Protein AF-A0A0B6ZRU9-F1 (afdb_monomer_lite)

Sequence (129 aa):
EALLDLLDFEDPDAIEHSQRFLFAAAYSSHPSESFIADLLSILKKPIPNDRLRESLLLSLGAIVHTFCQTKTQCSWPIVSDFKTVITSGLSNCKDEPCTLMYLRALGNAGLANTVGIILAFAESSVSAM

Organism: NCBI:txid1028688

Foldseek 3Di:
DVLVVVDDQQDQVRLPSLLVVLVVLLPDQADDLVNLVSLLVSLPDDRPHVVSNLSSLLSSLSNLLSQVVPPPRCPDVSVVSNVVVLVVQCVPDDDDVSNVSSLNSPVNNVDPVCVVVNVVVVVVVVVVD

pLDDT: mean 92.18, std 10.76, range [37.0, 98.62]

Secondary structure (DSSP, 8-state):
-TTGGG--SS-SS-HHHHHHHHHHHHT-SS--HHHHHHHHHHHTS----HHHHHHHHHHHHHHHHHHHTSTTTTTSHHHHHHHHHHHHHHHT--SHHHHHHHHHHHHHHT-GGGHHHHHHHHHHTGGG-

Radius of gyration: 14.84 Å; chains: 1; bounding box: 34×37×33 Å

Structure (mmCIF, N/CA/C/O backbone):
data_AF-A0A0B6ZRU9-F1
#
_entry.id   AF-A0A0B6ZRU9-F1
#
loop_
_atom_site.group_PDB
_atom_site.id
_atom_site.type_symbol
_atom_site.label_atom_id
_atom_site.label_alt_id
_atom_site.label_comp_id
_atom_site.label_asym_id
_atom_site.label_entity_id
_atom_site.label_seq_id
_atom_site.pdbx_PDB_ins_code
_atom_site.Cartn_x
_atom_site.Cartn_y
_atom_site.Cartn_z
_atom_site.occupancy
_atom_site.B_iso_or_equiv
_atom_site.auth_seq_id
_atom_site.auth_comp_id
_atom_site.auth_asym_id
_atom_site.auth_atom_id
_atom_site.pdbx_PDB_model_num
ATOM 1 N N . GLU A 1 1 ? -6.314 14.956 -7.842 1.00 59.72 1 GLU A N 1
ATOM 2 C CA . GLU A 1 1 ? -6.866 14.113 -8.921 1.00 59.72 1 GLU A CA 1
ATOM 3 C C . GLU A 1 1 ? -6.235 14.466 -10.269 1.00 59.72 1 GLU A C 1
ATOM 5 O O . GLU A 1 1 ? -5.458 13.651 -10.726 1.00 59.72 1 GLU A O 1
ATOM 10 N N . ALA A 1 2 ? -6.340 15.695 -10.799 1.00 77.00 2 ALA A N 1
ATOM 11 C CA . ALA A 1 2 ? -5.723 16.088 -12.090 1.00 77.00 2 ALA A CA 1
ATOM 12 C C . ALA A 1 2 ? -4.203 15.822 -12.275 1.00 77.00 2 ALA A C 1
ATOM 14 O O . ALA A 1 2 ? -3.722 15.765 -13.400 1.00 77.00 2 ALA A O 1
ATOM 15 N N . LEU A 1 3 ? -3.427 15.685 -11.191 1.00 83.69 3 LEU A N 1
ATOM 16 C CA . LEU A 1 3 ? -2.011 15.301 -11.277 1.00 83.69 3 LEU A CA 1
ATOM 17 C C . LEU A 1 3 ? -1.816 13.821 -11.628 1.00 83.69 3 LEU A C 1
ATOM 19 O O . LEU A 1 3 ? -0.833 13.507 -12.282 1.00 83.69 3 LEU A O 1
ATOM 23 N N . LEU A 1 4 ? -2.721 12.927 -11.210 1.00 87.25 4 LEU A N 1
ATOM 24 C CA . LEU A 1 4 ? -2.617 11.493 -11.506 1.00 87.25 4 LEU A CA 1
ATOM 25 C C . LEU A 1 4 ? -2.721 11.222 -13.008 1.00 87.25 4 LEU A C 1
ATOM 27 O O . LEU A 1 4 ? -2.004 10.367 -13.509 1.00 87.25 4 LEU A O 1
ATOM 31 N N . ASP A 1 5 ? -3.543 11.996 -13.719 1.00 86.12 5 ASP A N 1
ATOM 32 C CA . ASP A 1 5 ? -3.729 11.876 -15.171 1.00 86.12 5 ASP A CA 1
ATOM 33 C C . ASP A 1 5 ? -2.463 12.221 -15.977 1.00 86.12 5 ASP A C 1
ATOM 35 O O . ASP A 1 5 ? -2.363 11.886 -17.154 1.00 86.12 5 ASP A O 1
ATOM 39 N N . LEU A 1 6 ? -1.500 12.909 -15.354 1.00 88.31 6 LEU A N 1
ATOM 40 C CA . LEU A 1 6 ? -0.229 13.304 -15.966 1.00 88.31 6 LEU A CA 1
ATOM 41 C C . LEU A 1 6 ? 0.918 12.341 -15.637 1.00 88.31 6 LEU A C 1
ATOM 43 O O . LEU A 1 6 ? 2.026 12.528 -16.138 1.00 88.31 6 LEU A O 1
ATOM 47 N N . LEU A 1 7 ? 0.686 11.364 -14.758 1.00 91.56 7 LEU A N 1
ATOM 48 C CA . LEU A 1 7 ? 1.702 10.424 -14.304 1.00 91.56 7 LEU A CA 1
ATOM 49 C C . LEU A 1 7 ? 1.563 9.104 -15.048 1.00 91.56 7 LEU A C 1
ATOM 51 O O . LEU A 1 7 ? 0.496 8.493 -15.058 1.00 91.56 7 LEU A O 1
ATOM 55 N N . ASP A 1 8 ? 2.676 8.638 -15.602 1.00 89.56 8 ASP A N 1
ATOM 56 C CA . ASP A 1 8 ? 2.768 7.308 -16.178 1.00 89.56 8 ASP A CA 1
ATOM 57 C C . ASP A 1 8 ? 3.428 6.362 -15.163 1.00 89.56 8 ASP A C 1
ATOM 59 O O . ASP A 1 8 ? 4.543 6.594 -14.691 1.00 89.56 8 ASP A O 1
ATOM 63 N N . PHE A 1 9 ? 2.690 5.329 -14.756 1.00 91.56 9 PHE A N 1
ATOM 64 C CA . PHE A 1 9 ? 3.182 4.268 -13.869 1.00 91.56 9 PHE A CA 1
ATOM 65 C C . PHE A 1 9 ? 3.623 3.022 -14.648 1.00 91.56 9 PHE A C 1
ATOM 67 O O . PHE A 1 9 ? 4.195 2.103 -14.057 1.00 91.56 9 PHE A O 1
ATOM 74 N N . GLU A 1 10 ? 3.337 2.982 -15.949 1.00 91.50 10 GLU A N 1
ATOM 75 C CA . GLU A 1 10 ? 3.654 1.887 -16.861 1.00 91.50 10 GLU A CA 1
ATOM 76 C C . GLU A 1 10 ? 4.966 2.162 -17.616 1.00 91.50 10 GLU A C 1
ATOM 78 O O . GLU A 1 10 ? 5.641 1.214 -18.016 1.00 91.50 10 GLU A O 1
ATOM 83 N N . ASP A 1 11 ? 5.375 3.431 -17.744 1.00 88.81 11 ASP A N 1
ATOM 84 C CA . ASP A 1 11 ? 6.685 3.830 -18.272 1.00 88.81 11 ASP A CA 1
ATOM 85 C C . ASP A 1 11 ? 7.821 3.513 -17.263 1.00 88.81 11 ASP A C 1
ATOM 87 O O . ASP A 1 11 ? 7.881 4.099 -16.173 1.00 88.81 11 ASP A O 1
ATOM 91 N N . PRO A 1 12 ? 8.747 2.588 -17.593 1.00 83.56 12 PRO A N 1
ATOM 92 C CA . PRO A 1 12 ? 9.838 2.194 -16.702 1.00 83.56 12 PRO A CA 1
ATOM 93 C C . PRO A 1 12 ? 10.907 3.278 -16.500 1.00 83.56 12 PRO A C 1
ATOM 95 O O . PRO A 1 12 ? 11.651 3.197 -15.516 1.00 83.56 12 PRO A O 1
ATOM 98 N N . ASP A 1 13 ? 10.987 4.264 -17.396 1.00 82.31 13 ASP A N 1
ATOM 99 C CA . ASP A 1 13 ? 12.018 5.303 -17.421 1.00 82.31 13 ASP A CA 1
ATOM 100 C C . ASP A 1 13 ? 11.514 6.635 -16.827 1.00 82.31 13 ASP A C 1
ATOM 102 O O . ASP A 1 13 ? 12.303 7.421 -16.298 1.00 82.31 13 ASP A O 1
ATOM 106 N N . ALA A 1 14 ? 10.197 6.872 -16.812 1.00 82.19 14 ALA A N 1
ATOM 107 C CA . ALA A 1 14 ? 9.570 8.101 -16.305 1.00 82.19 14 ALA A CA 1
ATOM 108 C C . ALA A 1 14 ? 9.133 8.038 -14.821 1.00 82.19 14 ALA A C 1
ATOM 110 O O . ALA A 1 14 ? 8.094 8.570 -14.427 1.00 82.19 14 ALA A O 1
ATOM 111 N N . ILE A 1 15 ? 9.940 7.425 -13.949 1.00 89.56 15 ILE A N 1
ATOM 112 C CA . ILE A 1 15 ? 9.531 7.131 -12.559 1.00 89.56 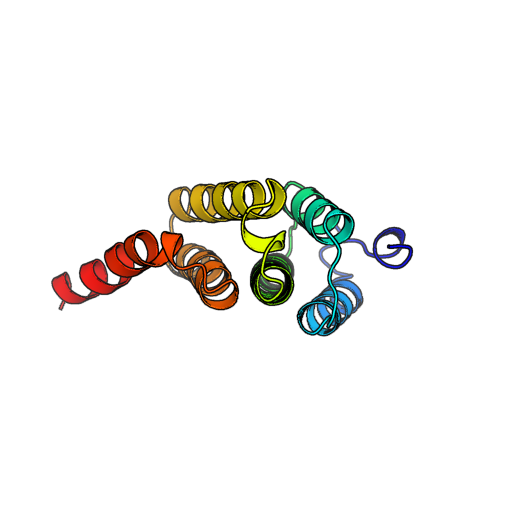15 ILE A CA 1
ATOM 113 C C . ILE A 1 15 ? 9.576 8.328 -11.598 1.00 89.56 15 ILE A C 1
ATOM 115 O O . ILE A 1 15 ? 8.913 8.316 -10.559 1.00 89.56 15 ILE A O 1
ATOM 119 N N . GLU A 1 16 ? 10.376 9.353 -11.898 1.00 91.31 16 GLU A N 1
ATOM 120 C CA . GLU A 1 16 ? 10.732 10.399 -10.931 1.00 91.31 16 GLU A CA 1
ATOM 121 C C . GLU A 1 16 ? 9.515 11.207 -10.459 1.00 91.31 16 GLU A C 1
ATOM 123 O O . GLU A 1 16 ? 9.333 11.433 -9.258 1.00 91.31 16 GLU A O 1
ATOM 128 N N . HIS A 1 17 ? 8.663 11.635 -11.392 1.00 93.00 17 HIS A N 1
ATOM 129 C CA . HIS A 1 17 ? 7.464 12.405 -11.068 1.00 93.00 17 HIS A CA 1
ATOM 130 C C . HIS A 1 17 ? 6.467 11.571 -10.265 1.00 93.00 17 HIS A C 1
ATOM 132 O O . HIS A 1 17 ? 5.949 12.053 -9.256 1.00 93.00 17 HIS A O 1
ATOM 138 N N . SER A 1 18 ? 6.277 10.309 -10.651 1.00 94.62 18 SER A N 1
ATOM 139 C CA . SER A 1 18 ? 5.389 9.370 -9.969 1.00 94.62 18 SER A CA 1
ATOM 140 C C . SER A 1 18 ? 5.864 9.101 -8.538 1.00 94.62 18 SER A C 1
ATOM 142 O O . SER A 1 18 ? 5.076 9.193 -7.598 1.00 94.62 18 SER A O 1
ATOM 144 N N . GLN A 1 19 ? 7.166 8.888 -8.320 1.00 94.12 19 GLN A N 1
ATOM 145 C CA . GLN A 1 19 ? 7.724 8.709 -6.975 1.00 94.12 19 GLN A CA 1
ATOM 146 C C . GLN A 1 19 ? 7.593 9.963 -6.107 1.00 94.12 19 GLN A C 1
ATOM 148 O O . GLN A 1 19 ? 7.177 9.870 -4.951 1.00 94.12 19 GLN A O 1
ATOM 153 N N . ARG A 1 20 ? 7.913 11.146 -6.645 1.00 94.94 20 ARG A N 1
ATOM 154 C CA . ARG A 1 20 ? 7.771 12.415 -5.909 1.00 94.94 20 ARG A CA 1
ATOM 155 C C . ARG A 1 20 ? 6.319 12.687 -5.536 1.00 94.94 20 ARG A C 1
ATOM 157 O O . ARG A 1 20 ? 6.047 13.107 -4.412 1.00 94.94 20 ARG A O 1
ATOM 164 N N . PHE A 1 21 ? 5.396 12.422 -6.457 1.00 95.75 21 PHE A N 1
ATOM 165 C CA . PHE A 1 21 ? 3.966 12.525 -6.203 1.00 95.75 21 PHE A CA 1
ATOM 166 C C . PHE A 1 21 ? 3.536 11.592 -5.070 1.00 95.75 21 PHE A C 1
ATOM 168 O O . PHE A 1 21 ? 2.921 12.048 -4.110 1.00 95.75 21 PHE A O 1
ATOM 175 N N . LEU A 1 22 ? 3.901 10.309 -5.141 1.00 96.94 22 LEU A N 1
ATOM 176 C CA . LEU A 1 22 ? 3.558 9.319 -4.119 1.00 96.94 22 LEU A CA 1
ATOM 177 C C . LEU A 1 22 ? 4.142 9.668 -2.751 1.00 96.94 22 LEU A C 1
ATOM 179 O O . LEU A 1 22 ? 3.465 9.500 -1.736 1.00 96.94 22 LEU A O 1
ATOM 183 N N . PHE A 1 23 ? 5.377 10.168 -2.715 1.00 96.25 23 PHE A N 1
ATOM 184 C CA . PHE A 1 23 ? 6.009 10.620 -1.483 1.00 96.25 23 PHE A CA 1
ATOM 185 C C . PHE A 1 23 ? 5.232 11.782 -0.859 1.00 96.25 23 PHE A C 1
ATOM 187 O O . PHE A 1 23 ? 4.899 11.728 0.319 1.00 96.25 23 PHE A O 1
ATOM 194 N N . ALA A 1 24 ? 4.871 12.803 -1.642 1.00 96.75 24 ALA A N 1
ATOM 195 C CA . ALA A 1 24 ? 4.064 13.918 -1.148 1.00 96.75 24 ALA A CA 1
ATOM 196 C C . ALA A 1 24 ? 2.661 13.466 -0.705 1.00 96.75 24 ALA A C 1
ATOM 198 O O . ALA A 1 24 ? 2.175 13.876 0.349 1.00 96.75 24 ALA A O 1
ATOM 199 N N . ALA A 1 25 ? 2.027 12.584 -1.481 1.00 96.12 25 ALA A N 1
ATOM 200 C CA . ALA A 1 25 ? 0.701 12.049 -1.199 1.00 96.12 25 ALA A CA 1
ATOM 201 C C . ALA A 1 25 ? 0.641 11.249 0.111 1.00 96.12 25 ALA A C 1
ATOM 203 O O . ALA A 1 25 ? -0.373 11.315 0.806 1.00 96.12 25 ALA A O 1
ATOM 204 N N . ALA A 1 26 ? 1.723 10.554 0.482 1.00 97.69 26 ALA A N 1
ATOM 205 C CA . ALA A 1 26 ? 1.828 9.819 1.745 1.00 97.69 26 ALA A CA 1
ATOM 206 C C . ALA A 1 26 ? 1.629 10.712 2.984 1.00 97.69 26 ALA A C 1
ATOM 208 O O . ALA A 1 26 ? 1.200 10.226 4.027 1.00 97.69 26 ALA A O 1
ATOM 209 N N . TYR A 1 27 ? 1.893 12.016 2.858 1.00 96.50 27 TYR A N 1
ATOM 210 C CA . TYR A 1 27 ? 1.717 13.016 3.915 1.00 96.50 27 TYR A CA 1
ATOM 211 C C . TYR A 1 27 ? 0.456 13.876 3.731 1.00 96.50 27 TYR A C 1
ATOM 213 O O . TYR A 1 27 ? 0.331 14.933 4.354 1.00 96.50 27 TYR A O 1
ATOM 221 N N . SER A 1 28 ? -0.488 13.454 2.882 1.00 94.25 28 SER A N 1
ATOM 222 C CA . SER A 1 28 ? -1.779 14.134 2.746 1.00 94.25 28 SER A CA 1
ATOM 223 C C . SER A 1 28 ? -2.515 14.154 4.085 1.00 94.25 28 SER A C 1
ATOM 225 O O . SER A 1 28 ? -2.680 13.117 4.719 1.00 94.25 28 SER A O 1
ATOM 227 N N . SER A 1 29 ? -2.982 15.331 4.504 1.00 94.44 29 SER A N 1
ATOM 228 C CA . SER A 1 29 ? -3.679 15.507 5.783 1.00 94.44 29 SER A CA 1
ATOM 229 C C . SER A 1 29 ? -5.128 15.018 5.764 1.00 94.44 29 SER A C 1
ATOM 231 O O . SER A 1 29 ? -5.654 14.639 6.804 1.00 94.44 29 SER A O 1
ATOM 233 N N . HIS A 1 30 ? -5.772 15.031 4.594 1.00 94.62 30 HIS A N 1
ATOM 234 C CA . HIS A 1 30 ? -7.183 14.671 4.419 1.00 94.62 30 HIS A CA 1
ATOM 235 C C . HIS A 1 30 ? -7.365 13.879 3.117 1.00 94.62 30 HIS A C 1
ATOM 237 O O . HIS A 1 30 ? -7.944 14.392 2.155 1.00 94.62 30 HIS A O 1
ATOM 243 N N . PRO A 1 31 ? -6.821 12.655 3.026 1.00 96.00 31 PRO A N 1
ATOM 244 C CA . PRO A 1 31 ? -7.037 11.824 1.852 1.00 96.00 31 PRO A CA 1
ATOM 245 C C . PRO A 1 31 ? -8.528 11.509 1.677 1.00 96.00 31 PRO A C 1
ATOM 247 O O . PRO A 1 31 ? -9.244 11.276 2.651 1.00 9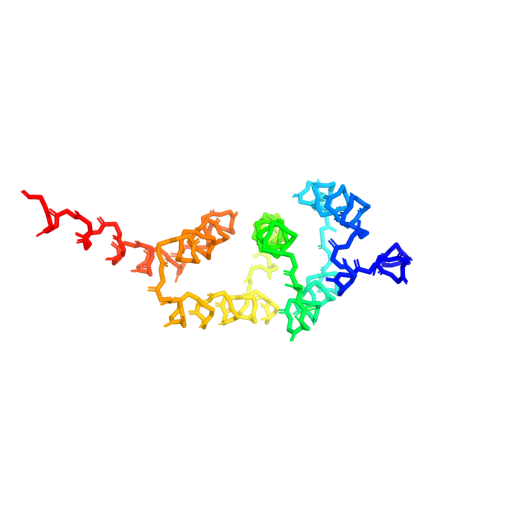6.00 31 PRO A O 1
ATOM 250 N N . SER A 1 32 ? -9.004 11.519 0.432 1.00 95.88 32 SER A N 1
ATOM 251 C CA . SER A 1 32 ? -10.375 11.141 0.094 1.00 95.88 32 SER A CA 1
ATOM 252 C C . SER A 1 32 ? -10.475 9.649 -0.220 1.00 95.88 32 SER A C 1
ATOM 254 O O . SER A 1 32 ? -9.496 9.001 -0.590 1.00 95.88 32 SER A O 1
ATOM 256 N N . GLU A 1 33 ? -11.691 9.111 -0.129 1.00 97.31 33 GLU A N 1
ATOM 257 C CA . GLU A 1 33 ? -11.997 7.759 -0.605 1.00 97.31 33 GLU A CA 1
ATOM 258 C C . GLU A 1 33 ? -11.679 7.599 -2.101 1.00 97.31 33 GLU A C 1
ATOM 260 O O . GLU A 1 33 ? -11.044 6.615 -2.478 1.00 97.31 33 GLU A O 1
ATOM 265 N N . SER A 1 34 ? -12.051 8.586 -2.931 1.00 96.69 34 SER A N 1
ATOM 266 C CA . SER A 1 34 ? -11.759 8.592 -4.374 1.00 96.69 34 SER A CA 1
ATOM 267 C C . SER A 1 34 ? -10.267 8.444 -4.648 1.00 96.69 34 SER A C 1
ATOM 269 O O . SER A 1 34 ? -9.862 7.615 -5.454 1.00 96.69 34 SER A O 1
ATOM 271 N N . PHE A 1 35 ? -9.435 9.162 -3.895 1.00 96.94 35 PHE A N 1
ATOM 272 C CA . PHE A 1 35 ? -7.996 9.129 -4.088 1.00 96.94 35 PHE A CA 1
ATOM 273 C C . PHE A 1 35 ? -7.388 7.761 -3.752 1.00 96.94 35 PHE A C 1
ATOM 275 O O . PHE A 1 35 ? -6.510 7.274 -4.464 1.00 96.94 35 PHE A O 1
ATOM 282 N N . ILE A 1 36 ? -7.874 7.100 -2.697 1.00 97.94 36 ILE A N 1
ATOM 283 C CA . ILE A 1 36 ? -7.456 5.729 -2.369 1.00 97.94 36 ILE A CA 1
ATOM 284 C C . ILE A 1 36 ? -7.904 4.765 -3.476 1.00 97.94 36 ILE A C 1
ATOM 286 O O . ILE A 1 36 ? -7.129 3.893 -3.875 1.00 97.94 36 ILE A O 1
ATOM 290 N N . ALA A 1 37 ? -9.122 4.933 -4.000 1.00 97.81 37 ALA A N 1
ATOM 291 C CA . ALA A 1 37 ? -9.645 4.116 -5.092 1.00 97.81 37 ALA A CA 1
ATOM 292 C C . ALA A 1 37 ? -8.812 4.263 -6.376 1.00 97.81 37 ALA A C 1
ATOM 294 O O . ALA A 1 37 ? -8.474 3.252 -7.000 1.00 97.81 37 ALA A O 1
ATOM 295 N N . ASP A 1 38 ? -8.404 5.484 -6.721 1.00 96.94 38 ASP A N 1
ATOM 296 C CA . ASP A 1 38 ? -7.550 5.757 -7.878 1.00 96.94 38 ASP A CA 1
ATOM 297 C C . ASP A 1 38 ? -6.195 5.053 -7.744 1.00 96.94 38 ASP A C 1
ATOM 299 O O . ASP A 1 38 ? -5.778 4.322 -8.645 1.00 96.94 38 ASP A O 1
ATOM 303 N N . LEU A 1 39 ? -5.530 5.179 -6.591 1.00 97.25 39 LEU A N 1
ATOM 304 C CA . LEU A 1 39 ? -4.248 4.514 -6.333 1.00 97.25 39 LEU A CA 1
ATOM 305 C C . LEU A 1 39 ? -4.367 2.981 -6.332 1.00 97.25 39 LEU A C 1
ATOM 307 O O . LEU A 1 39 ? -3.492 2.288 -6.858 1.00 97.25 39 LEU A O 1
ATOM 311 N N . LEU A 1 40 ? -5.463 2.431 -5.797 1.00 97.50 40 LEU A N 1
ATOM 312 C CA . LEU A 1 40 ? -5.758 0.997 -5.885 1.00 97.50 40 LEU A CA 1
ATOM 313 C C . LEU A 1 40 ? -5.977 0.546 -7.332 1.00 97.50 40 LEU A C 1
ATOM 315 O O . LEU A 1 40 ? -5.588 -0.568 -7.687 1.00 97.50 40 LEU A O 1
ATOM 319 N N . SER A 1 41 ? -6.592 1.382 -8.170 1.00 95.56 41 SER A N 1
ATOM 320 C CA . SER A 1 41 ? -6.776 1.087 -9.592 1.00 95.56 41 SER A CA 1
ATOM 321 C C . SER A 1 41 ? -5.439 1.039 -10.335 1.00 95.56 41 SER A C 1
ATOM 323 O O . SER A 1 41 ? -5.226 0.137 -11.143 1.00 95.56 41 SER A O 1
ATOM 325 N N . ILE A 1 42 ? -4.505 1.932 -9.992 1.00 95.00 42 ILE A N 1
ATOM 326 C CA . ILE A 1 42 ? -3.148 1.963 -10.548 1.00 95.00 42 ILE A CA 1
ATOM 327 C C . ILE A 1 42 ? -2.377 0.705 -10.139 1.00 95.00 42 ILE A C 1
ATOM 329 O O . ILE A 1 42 ? 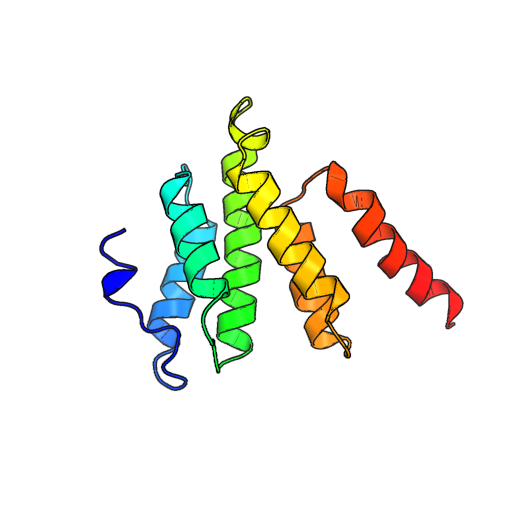-1.752 0.070 -10.979 1.00 95.00 42 ILE A O 1
ATOM 333 N N . LEU A 1 43 ? -2.486 0.269 -8.880 1.00 93.00 43 LEU A N 1
ATOM 334 C CA . LEU A 1 43 ? -1.796 -0.929 -8.384 1.00 93.00 43 LEU A CA 1
ATOM 335 C C . LEU A 1 43 ? -2.215 -2.230 -9.104 1.00 93.00 43 LEU A C 1
ATOM 337 O O . LEU A 1 43 ? -1.450 -3.201 -9.119 1.00 93.00 43 LEU A O 1
ATOM 341 N N . LYS A 1 44 ? -3.424 -2.256 -9.687 1.00 90.19 44 LYS A N 1
ATOM 342 C CA . LYS A 1 44 ? -3.945 -3.372 -10.498 1.00 90.19 44 LYS A CA 1
ATOM 343 C C . LYS A 1 44 ? -3.376 -3.399 -11.922 1.00 90.19 44 LYS A C 1
ATOM 345 O O . LYS A 1 44 ? -3.493 -4.430 -12.582 1.00 90.19 44 LYS A O 1
ATOM 350 N N . LYS A 1 45 ? -2.788 -2.300 -12.398 1.00 91.44 45 LYS A N 1
ATOM 351 C CA . LYS A 1 45 ? -2.119 -2.224 -13.702 1.00 91.44 45 LYS A CA 1
ATOM 352 C C . LYS A 1 45 ? -0.678 -2.754 -13.607 1.00 91.44 45 LYS A C 1
ATOM 354 O O . LYS A 1 45 ? -0.135 -2.863 -12.501 1.00 91.44 45 LYS A O 1
ATOM 359 N N . PRO A 1 46 ? -0.045 -3.111 -14.738 1.00 89.94 46 PRO A N 1
ATOM 360 C CA . PRO A 1 46 ? 1.382 -3.407 -14.767 1.00 89.94 46 PRO A CA 1
ATOM 361 C C . PRO A 1 46 ? 2.192 -2.193 -14.295 1.00 89.94 46 PRO A C 1
ATOM 363 O O . PRO A 1 46 ? 1.999 -1.094 -14.789 1.00 89.94 46 PRO A O 1
ATOM 366 N N . ILE A 1 47 ? 3.106 -2.394 -13.347 1.00 93.56 47 ILE A N 1
ATOM 367 C CA . ILE A 1 47 ? 4.076 -1.374 -12.922 1.00 93.56 47 ILE A CA 1
ATOM 368 C C . ILE A 1 47 ? 5.449 -2.026 -13.087 1.00 93.56 47 ILE A C 1
ATOM 370 O O . ILE A 1 47 ? 5.856 -2.770 -12.192 1.00 93.56 47 ILE A O 1
ATOM 374 N N . PRO A 1 48 ? 6.128 -1.844 -14.237 1.00 91.38 48 PRO A N 1
ATOM 375 C CA . PRO A 1 48 ? 7.358 -2.576 -14.553 1.00 91.38 48 PRO A CA 1
ATOM 376 C C . PRO A 1 48 ? 8.519 -2.285 -13.599 1.00 91.38 48 PRO A C 1
ATOM 378 O O . PRO A 1 48 ? 9.432 -3.095 -13.466 1.00 91.38 48 PRO A O 1
ATOM 381 N N . ASN A 1 49 ? 8.499 -1.123 -12.944 1.00 93.31 49 ASN A N 1
ATOM 382 C CA . ASN A 1 49 ? 9.535 -0.717 -12.010 1.00 93.31 49 ASN A CA 1
ATOM 383 C C . ASN A 1 49 ? 9.167 -1.107 -10.567 1.00 93.31 49 ASN A C 1
ATOM 385 O O . ASN A 1 49 ? 8.300 -0.488 -9.944 1.00 93.31 49 ASN A O 1
ATOM 389 N N . ASP A 1 50 ? 9.878 -2.086 -10.004 1.00 91.38 50 ASP A N 1
ATOM 390 C CA . ASP A 1 50 ? 9.626 -2.590 -8.645 1.00 91.38 50 ASP A CA 1
ATOM 391 C C . ASP A 1 50 ? 9.755 -1.512 -7.561 1.00 91.38 50 ASP A C 1
ATOM 393 O O . ASP A 1 50 ? 8.990 -1.509 -6.598 1.00 91.38 50 ASP A O 1
ATOM 397 N N . ARG A 1 51 ? 10.667 -0.541 -7.723 1.00 91.88 51 ARG A N 1
ATOM 398 C CA . ARG A 1 51 ? 10.816 0.563 -6.758 1.00 91.88 51 ARG A CA 1
ATOM 399 C C . ARG A 1 51 ? 9.624 1.507 -6.799 1.00 91.88 51 ARG A C 1
ATOM 401 O O . ARG A 1 51 ? 9.213 2.024 -5.757 1.00 91.88 51 ARG A O 1
ATOM 408 N N . LEU A 1 52 ? 9.070 1.754 -7.985 1.00 95.31 52 LEU A N 1
ATOM 409 C CA . LEU A 1 52 ? 7.854 2.547 -8.131 1.00 95.31 52 LEU A CA 1
ATOM 410 C C . LEU A 1 52 ? 6.650 1.804 -7.538 1.00 95.31 52 LEU A C 1
ATOM 412 O O . LEU A 1 52 ? 5.858 2.408 -6.815 1.00 95.31 52 LEU A O 1
ATOM 416 N N . ARG A 1 53 ? 6.556 0.488 -7.765 1.00 95.44 53 ARG A N 1
ATOM 417 C CA . ARG A 1 53 ? 5.528 -0.368 -7.158 1.00 95.44 53 ARG A CA 1
ATOM 418 C C . ARG A 1 53 ? 5.614 -0.376 -5.630 1.00 95.44 53 ARG A C 1
ATOM 420 O O . ARG A 1 53 ? 4.588 -0.199 -4.973 1.00 95.44 53 ARG A O 1
ATOM 427 N N . GLU A 1 54 ? 6.814 -0.522 -5.065 1.00 95.88 54 GLU A N 1
ATOM 428 C CA . GLU A 1 54 ? 7.043 -0.421 -3.618 1.00 95.88 54 GLU A CA 1
ATOM 429 C C . GLU A 1 54 ? 6.625 0.958 -3.103 1.00 95.88 54 GLU A C 1
ATOM 431 O O . GLU A 1 54 ? 5.852 1.043 -2.152 1.00 95.88 54 GLU A O 1
ATOM 436 N N . SER A 1 55 ? 7.041 2.035 -3.775 1.00 96.88 55 SER A N 1
ATOM 437 C CA . SER A 1 55 ? 6.660 3.405 -3.399 1.00 96.88 55 SER A CA 1
ATOM 438 C C . SER A 1 55 ? 5.138 3.574 -3.349 1.00 96.88 55 SER A C 1
ATOM 440 O O . SER A 1 55 ? 4.615 4.125 -2.383 1.00 96.88 55 SER A O 1
ATOM 442 N N . LEU A 1 56 ? 4.411 3.052 -4.345 1.00 97.50 56 LEU A N 1
ATOM 443 C CA . LEU A 1 56 ? 2.947 3.106 -4.385 1.00 97.50 56 LEU A CA 1
ATOM 444 C C . LEU A 1 56 ? 2.325 2.366 -3.197 1.00 97.50 56 LEU A C 1
ATOM 446 O O . LEU A 1 56 ? 1.451 2.913 -2.528 1.00 97.50 56 LEU A O 1
ATOM 450 N N . LEU A 1 57 ? 2.785 1.146 -2.913 1.00 97.94 57 LEU A N 1
ATOM 451 C CA . LEU A 1 57 ? 2.287 0.328 -1.804 1.00 97.94 57 LEU A CA 1
ATOM 452 C C . LEU A 1 57 ? 2.530 0.991 -0.442 1.00 97.94 57 LEU A C 1
ATOM 454 O O . LEU A 1 57 ? 1.615 1.060 0.383 1.00 97.94 57 LEU A O 1
ATOM 458 N N . LEU A 1 58 ? 3.740 1.506 -0.214 1.00 98.44 58 LEU A N 1
ATOM 459 C CA . LEU A 1 58 ? 4.111 2.169 1.037 1.00 98.44 58 LEU A CA 1
ATOM 460 C C . LEU A 1 58 ? 3.320 3.461 1.251 1.00 98.44 58 LEU A C 1
ATOM 462 O O . LEU A 1 58 ? 2.806 3.679 2.354 1.00 98.44 58 LEU A O 1
ATOM 466 N N . SER A 1 59 ? 3.197 4.286 0.207 1.00 98.31 59 SER A N 1
ATOM 467 C CA . SER A 1 59 ? 2.406 5.516 0.247 1.00 98.31 59 SER A CA 1
ATOM 468 C C . SER A 1 59 ? 0.932 5.222 0.478 1.00 98.31 59 SER A C 1
ATOM 470 O O . SER A 1 59 ? 0.311 5.877 1.309 1.00 98.31 59 SER A O 1
ATOM 472 N N . LEU A 1 60 ? 0.371 4.209 -0.188 1.00 98.19 60 LEU A N 1
ATOM 473 C CA . LEU A 1 60 ? -1.026 3.824 -0.007 1.00 98.19 60 LEU A CA 1
ATOM 474 C C . LEU A 1 60 ? -1.308 3.355 1.425 1.00 98.19 60 LEU A C 1
ATOM 476 O O . LEU A 1 60 ? -2.323 3.742 1.997 1.00 98.19 60 LEU A O 1
ATOM 480 N N . GLY A 1 61 ? -0.388 2.599 2.035 1.00 98.44 61 GLY A N 1
ATOM 481 C CA . GLY A 1 61 ? -0.473 2.247 3.454 1.00 98.44 61 GLY A CA 1
ATOM 482 C C . GLY A 1 61 ? -0.527 3.482 4.359 1.00 98.44 61 GLY A C 1
ATOM 483 O O . GLY A 1 61 ? -1.430 3.596 5.183 1.00 98.44 61 GLY A O 1
ATOM 484 N N . ALA A 1 62 ? 0.375 4.447 4.163 1.00 98.62 62 ALA A N 1
ATOM 485 C CA . ALA A 1 62 ? 0.394 5.687 4.947 1.00 98.62 62 ALA A CA 1
ATOM 486 C C . ALA A 1 62 ? -0.875 6.539 4.742 1.00 98.62 62 ALA A C 1
ATOM 488 O O . ALA A 1 62 ? -1.434 7.079 5.696 1.00 98.62 62 ALA A O 1
ATOM 489 N N . ILE A 1 63 ? -1.381 6.607 3.510 1.00 98.38 63 ILE A N 1
ATOM 490 C CA . ILE A 1 63 ? -2.631 7.300 3.175 1.00 98.38 63 ILE A CA 1
ATOM 491 C C . ILE A 1 63 ? -3.816 6.657 3.901 1.00 98.38 63 ILE A C 1
ATOM 493 O O . ILE A 1 63 ? -4.621 7.365 4.506 1.00 98.38 63 ILE A O 1
ATOM 497 N N . VAL A 1 64 ? -3.917 5.325 3.877 1.00 98.31 64 VAL A N 1
ATOM 498 C CA . VAL A 1 64 ? -4.975 4.587 4.582 1.00 98.31 64 VAL A CA 1
ATOM 499 C C . VAL A 1 64 ? -4.883 4.810 6.086 1.00 98.31 64 VAL A C 1
ATOM 501 O O . VAL A 1 64 ? -5.916 5.001 6.724 1.00 98.31 64 VAL A O 1
ATOM 504 N N . HIS A 1 65 ? -3.678 4.852 6.655 1.00 98.00 65 HIS A N 1
ATOM 505 C CA . HIS A 1 65 ? -3.499 5.192 8.062 1.00 98.00 65 HIS A CA 1
ATOM 506 C C . HIS A 1 65 ? -4.101 6.557 8.391 1.00 98.00 65 HIS A C 1
ATOM 508 O O . HIS A 1 65 ? -4.940 6.649 9.287 1.00 98.00 65 HIS A O 1
ATOM 514 N N . THR A 1 66 ? -3.732 7.597 7.637 1.00 98.12 66 THR A N 1
ATOM 515 C CA . THR A 1 66 ? -4.258 8.952 7.844 1.00 98.12 66 THR A CA 1
ATOM 516 C C . THR A 1 66 ? -5.770 9.013 7.636 1.00 98.12 66 THR A C 1
ATOM 518 O O . THR A 1 66 ? -6.470 9.609 8.451 1.00 98.12 66 THR A O 1
ATOM 521 N N . PHE A 1 67 ? -6.304 8.333 6.618 1.00 98.00 67 PHE A N 1
ATOM 522 C CA . PHE A 1 67 ? -7.748 8.200 6.398 1.00 98.00 67 PHE A CA 1
ATOM 523 C C . PHE A 1 67 ? -8.457 7.578 7.612 1.00 98.00 67 PHE A C 1
ATOM 525 O O . PHE A 1 67 ? -9.501 8.049 8.056 1.00 98.00 67 PHE A O 1
ATOM 532 N N . CYS A 1 68 ? -7.859 6.552 8.216 1.00 96.81 68 CYS A N 1
ATOM 533 C CA . CYS A 1 68 ? -8.421 5.858 9.371 1.00 96.81 68 CYS A CA 1
ATOM 534 C C . CYS A 1 68 ? -8.333 6.649 10.688 1.00 96.81 68 CYS A C 1
ATOM 536 O O . CYS A 1 68 ? -8.998 6.263 11.651 1.00 96.81 68 CYS A O 1
ATOM 538 N N . GLN A 1 69 ? -7.566 7.745 10.753 1.00 95.38 69 GLN A N 1
ATOM 539 C CA . GLN A 1 69 ? -7.522 8.614 11.940 1.00 95.38 69 GLN A CA 1
ATOM 540 C C . GLN A 1 69 ? -8.860 9.330 12.182 1.00 95.38 69 GLN A C 1
ATOM 542 O O . GLN A 1 69 ? -9.189 9.693 13.315 1.00 95.38 69 GLN A O 1
ATOM 547 N N . THR A 1 70 ? -9.684 9.485 11.145 1.00 91.06 70 THR A N 1
ATOM 548 C CA . THR A 1 70 ? -11.060 9.956 11.295 1.00 91.06 70 THR A CA 1
ATOM 549 C C . THR A 1 70 ? -11.953 8.809 11.770 1.00 91.06 70 THR A C 1
ATOM 551 O O . THR A 1 70 ? -12.096 7.791 11.092 1.00 91.06 70 THR A O 1
ATOM 554 N N . LYS A 1 71 ? -12.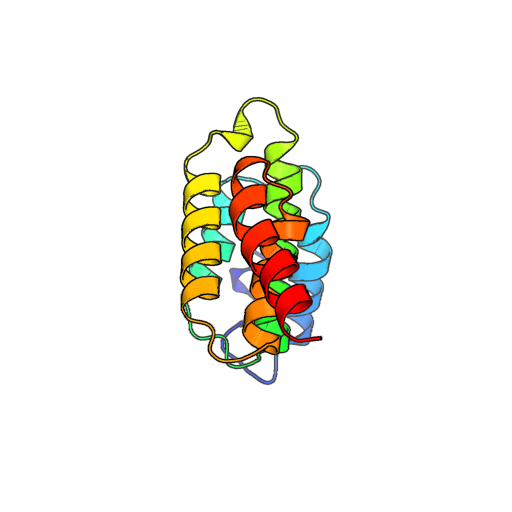624 8.992 12.917 1.00 77.62 71 LYS A N 1
ATOM 555 C CA . LYS A 1 71 ? -13.346 7.930 13.657 1.00 77.62 71 LYS A CA 1
ATOM 556 C C . LYS A 1 71 ? -14.297 7.056 12.827 1.00 77.62 71 LYS A C 1
ATOM 558 O O . LYS A 1 71 ? -14.500 5.901 13.181 1.00 77.62 71 LYS A O 1
ATOM 563 N N . THR A 1 72 ? -14.911 7.590 11.775 1.00 90.50 72 THR A N 1
ATOM 564 C CA . THR A 1 72 ? -15.907 6.873 10.961 1.00 90.50 72 THR A CA 1
ATOM 565 C C . THR A 1 72 ? -15.351 6.306 9.658 1.00 90.50 72 THR A C 1
ATOM 567 O O . THR A 1 72 ? -16.007 5.466 9.055 1.00 90.50 72 THR A O 1
ATOM 570 N N . GLN A 1 73 ? -14.172 6.745 9.213 1.00 93.44 73 GLN A N 1
ATOM 571 C CA . GLN A 1 73 ? -13.631 6.419 7.889 1.00 93.44 73 GLN A CA 1
ATOM 572 C C . GLN A 1 73 ? -12.965 5.039 7.845 1.00 93.44 73 GLN A C 1
ATOM 574 O O . GLN A 1 73 ? -13.032 4.351 6.833 1.00 93.44 73 GLN A O 1
ATOM 579 N N . CYS A 1 74 ? -12.400 4.571 8.963 1.00 95.50 74 CYS A N 1
ATOM 580 C CA . CYS A 1 74 ? -11.748 3.257 9.035 1.00 95.50 74 CYS A CA 1
ATOM 581 C C . CYS A 1 74 ? -12.696 2.079 8.721 1.00 95.50 74 CYS A C 1
ATOM 583 O O . CYS A 1 74 ? -12.260 1.035 8.242 1.00 95.50 74 CYS A O 1
ATOM 585 N N . SER A 1 75 ? -14.004 2.242 8.950 1.00 94.69 75 SER A N 1
ATOM 586 C CA . SER A 1 75 ? -15.011 1.221 8.638 1.00 94.69 75 SER A CA 1
ATOM 587 C C . SER A 1 75 ? -15.552 1.296 7.207 1.00 94.69 75 SER A C 1
ATOM 589 O O . SER A 1 75 ? -16.498 0.578 6.886 1.00 94.69 75 SER A O 1
ATOM 591 N N . TRP A 1 76 ? -15.027 2.184 6.358 1.00 97.44 76 TRP A N 1
ATOM 592 C CA . TRP A 1 76 ? -15.503 2.322 4.983 1.00 97.44 76 TRP A CA 1
ATOM 593 C C . TRP A 1 76 ? -14.999 1.169 4.102 1.00 97.44 76 TRP A C 1
ATOM 595 O O . TRP A 1 76 ? -13.895 0.660 4.330 1.00 97.44 76 TRP A O 1
ATOM 605 N N . PRO A 1 77 ? -15.766 0.769 3.067 1.00 97.81 77 PRO A N 1
ATOM 606 C CA . PRO A 1 77 ? -15.409 -0.349 2.191 1.00 97.81 77 PRO A CA 1
ATOM 607 C C . PRO A 1 77 ? -14.014 -0.228 1.572 1.00 97.81 77 PRO A C 1
ATOM 609 O O . PRO A 1 77 ? -13.292 -1.219 1.497 1.00 97.81 77 PRO A O 1
ATOM 612 N N . ILE A 1 78 ? -13.592 0.994 1.239 1.00 98.12 78 ILE A N 1
ATOM 613 C CA . ILE A 1 78 ? -12.292 1.264 0.621 1.00 98.12 78 ILE A CA 1
ATOM 614 C C . ILE A 1 78 ? -11.094 0.755 1.446 1.00 98.12 78 ILE A C 1
ATOM 616 O O . ILE A 1 78 ? -10.087 0.314 0.890 1.00 98.12 78 ILE A O 1
ATOM 620 N N . VAL A 1 79 ? -11.207 0.738 2.780 1.00 97.94 79 VAL A N 1
ATOM 621 C CA . VAL A 1 79 ? -10.166 0.209 3.680 1.00 97.94 79 VAL A CA 1
ATOM 622 C C . VAL A 1 79 ? -10.113 -1.321 3.614 1.00 97.94 79 VAL A C 1
ATOM 624 O O . VAL A 1 79 ? -9.035 -1.919 3.648 1.00 97.94 79 VAL A O 1
ATOM 627 N N . SER A 1 80 ? -11.273 -1.967 3.474 1.00 97.19 80 SER A N 1
ATOM 628 C CA . SER A 1 80 ? -11.377 -3.415 3.262 1.00 97.19 80 SER A CA 1
ATOM 629 C C . SER A 1 80 ? -10.815 -3.824 1.897 1.00 97.19 80 SER A C 1
ATOM 631 O O . SER A 1 80 ? -10.099 -4.825 1.796 1.00 97.19 80 SER A O 1
ATOM 633 N N . ASP A 1 81 ? -11.070 -3.025 0.861 1.00 97.94 81 ASP A N 1
ATOM 634 C CA . ASP A 1 81 ? -10.529 -3.238 -0.483 1.00 97.94 81 ASP A CA 1
ATOM 635 C C . ASP A 1 81 ? -9.006 -3.136 -0.485 1.00 97.94 81 ASP A C 1
ATOM 637 O O . ASP A 1 81 ? -8.327 -4.039 -0.983 1.00 97.94 81 ASP A O 1
ATOM 641 N N . PHE A 1 82 ? -8.458 -2.098 0.156 1.00 98.25 82 PHE A N 1
ATOM 642 C CA . PHE A 1 82 ? -7.021 -1.985 0.391 1.00 98.25 82 PHE A CA 1
ATOM 643 C C . PHE A 1 82 ? -6.477 -3.237 1.080 1.00 98.25 82 PHE A C 1
ATOM 645 O O . PHE A 1 82 ? -5.581 -3.893 0.547 1.00 98.25 82 PHE A O 1
ATOM 652 N N . LYS A 1 83 ? -7.054 -3.633 2.222 1.00 97.62 83 LYS A N 1
ATOM 653 C CA . LYS A 1 83 ? -6.601 -4.817 2.964 1.00 97.62 83 LYS A CA 1
ATOM 654 C C . LYS A 1 83 ? -6.600 -6.065 2.081 1.00 97.62 83 LYS A C 1
ATOM 656 O O . LYS A 1 83 ? -5.639 -6.833 2.112 1.00 97.62 83 LYS A O 1
ATOM 661 N N . THR A 1 84 ? -7.646 -6.264 1.288 1.00 97.25 84 THR A N 1
ATOM 662 C CA . THR A 1 84 ? -7.783 -7.427 0.404 1.00 97.25 84 THR A CA 1
ATOM 663 C C . THR A 1 84 ? -6.694 -7.442 -0.662 1.00 97.25 84 THR A C 1
ATOM 665 O O . THR A 1 84 ? -6.049 -8.471 -0.861 1.00 97.25 84 THR A O 1
ATOM 668 N N . VAL A 1 85 ? -6.422 -6.302 -1.300 1.00 96.94 85 VAL A N 1
ATOM 669 C CA . VAL A 1 85 ? -5.367 -6.185 -2.317 1.00 96.94 85 VAL A CA 1
ATOM 670 C C . VAL A 1 85 ? -3.984 -6.452 -1.718 1.00 96.94 85 VAL A C 1
ATOM 672 O O . VAL A 1 85 ? -3.217 -7.233 -2.281 1.00 96.94 85 VAL A O 1
ATOM 675 N N . ILE A 1 86 ? -3.673 -5.861 -0.562 1.00 97.12 86 ILE A N 1
ATOM 676 C CA . ILE A 1 86 ? -2.366 -6.026 0.090 1.00 97.12 86 ILE A CA 1
ATOM 677 C C . ILE A 1 86 ? -2.155 -7.466 0.563 1.00 97.12 86 ILE A C 1
ATOM 679 O O . ILE A 1 86 ? -1.098 -8.044 0.323 1.00 97.12 86 ILE A O 1
ATOM 683 N N . THR A 1 87 ? -3.157 -8.073 1.199 1.00 96.69 87 THR A N 1
ATOM 684 C CA . THR A 1 87 ? -3.048 -9.450 1.713 1.00 96.69 87 THR A CA 1
ATOM 685 C C . THR A 1 87 ? -3.010 -10.493 0.599 1.00 96.69 87 THR A C 1
ATOM 687 O O . THR A 1 87 ? -2.241 -11.445 0.701 1.00 96.69 87 THR A O 1
ATOM 690 N N . SER A 1 88 ? -3.747 -10.280 -0.496 1.00 96.31 88 SER A N 1
ATOM 691 C CA . SER A 1 88 ? -3.663 -11.135 -1.690 1.00 96.31 88 SER A CA 1
ATOM 692 C C . SER A 1 88 ? -2.299 -11.021 -2.373 1.00 96.31 88 SER A C 1
ATOM 694 O O . SER A 1 88 ? -1.751 -12.010 -2.855 1.00 96.31 88 SER A O 1
ATOM 696 N N . GLY A 1 89 ? -1.725 -9.816 -2.417 1.00 95.31 89 GLY A N 1
ATOM 697 C CA . GLY A 1 89 ? -0.370 -9.607 -2.920 1.00 95.31 89 GLY A CA 1
ATOM 698 C C . GLY A 1 89 ? 0.676 -10.325 -2.068 1.00 95.31 89 GLY A C 1
ATOM 699 O O . GLY A 1 89 ? 1.486 -11.075 -2.606 1.00 95.31 89 GLY A O 1
ATOM 700 N N . LEU A 1 90 ? 0.585 -10.178 -0.743 1.00 96.44 90 LEU A N 1
ATOM 701 C CA . LEU A 1 90 ? 1.455 -10.851 0.222 1.00 96.44 90 LEU A CA 1
ATOM 702 C C . LEU A 1 90 ? 1.423 -12.379 0.072 1.00 96.44 90 LEU A C 1
ATOM 704 O O . LEU A 1 90 ? 2.477 -13.005 0.043 1.00 96.44 90 LEU A O 1
ATOM 708 N N . SER A 1 91 ? 0.240 -12.988 -0.075 1.00 95.62 91 SER A N 1
ATOM 709 C CA . SER A 1 91 ? 0.120 -14.446 -0.238 1.00 95.62 91 SER A CA 1
ATOM 710 C C . SER A 1 91 ? 0.703 -14.975 -1.551 1.00 95.62 91 SER A C 1
ATOM 712 O O . SER A 1 91 ? 0.990 -16.164 -1.653 1.00 95.62 91 SER A O 1
ATOM 714 N N . ASN A 1 92 ? 0.860 -14.112 -2.557 1.00 95.69 92 ASN A N 1
ATOM 715 C CA . ASN A 1 92 ? 1.397 -14.475 -3.868 1.00 95.69 92 ASN A CA 1
ATOM 716 C C . ASN A 1 92 ? 2.916 -14.259 -3.981 1.00 95.69 92 ASN A C 1
ATOM 718 O O . ASN A 1 92 ? 3.504 -14.615 -5.007 1.00 95.69 92 ASN A O 1
ATOM 722 N N . CYS A 1 93 ? 3.555 -13.680 -2.962 1.00 95.00 93 CYS A N 1
ATOM 723 C CA . CYS A 1 93 ? 4.997 -13.474 -2.949 1.00 95.00 93 CYS A CA 1
ATOM 724 C C . CYS A 1 93 ? 5.764 -14.797 -2.863 1.00 95.00 93 CYS A C 1
ATOM 726 O O . CYS A 1 93 ? 5.386 -15.713 -2.136 1.00 95.00 93 CYS A O 1
ATOM 728 N N . LYS A 1 94 ? 6.868 -14.880 -3.613 1.00 93.44 94 LYS A N 1
ATOM 729 C CA . LYS A 1 94 ? 7.746 -16.063 -3.670 1.00 93.44 94 LYS A CA 1
ATOM 730 C C . LYS A 1 94 ? 9.123 -15.827 -3.062 1.00 93.44 94 LYS A C 1
ATOM 732 O O . LYS A 1 94 ? 9.870 -16.780 -2.865 1.00 93.44 94 LYS A O 1
ATOM 737 N N . ASP A 1 95 ? 9.455 -14.572 -2.798 1.00 94.06 95 ASP A N 1
ATOM 738 C CA . ASP A 1 95 ? 10.738 -14.150 -2.266 1.00 94.06 95 ASP A CA 1
ATOM 739 C C . ASP A 1 95 ? 10.558 -13.152 -1.116 1.00 94.06 95 ASP A C 1
ATOM 741 O O . ASP A 1 95 ? 9.471 -12.614 -0.857 1.00 94.06 95 ASP A O 1
ATOM 745 N N . GLU A 1 96 ? 11.647 -12.952 -0.381 1.00 93.81 96 GLU A N 1
ATOM 746 C CA . GLU A 1 96 ? 11.688 -12.057 0.767 1.00 93.81 96 GLU A CA 1
ATOM 747 C C . GLU A 1 96 ? 11.455 -10.583 0.381 1.00 93.81 96 GLU A C 1
ATOM 749 O O . GLU A 1 96 ? 10.626 -9.952 1.039 1.00 93.81 96 GLU A O 1
ATOM 754 N N . PRO A 1 97 ? 12.072 -10.013 -0.681 1.00 94.50 97 PRO A N 1
ATOM 755 C CA . PRO A 1 97 ? 11.818 -8.624 -1.072 1.00 94.50 97 PRO A CA 1
ATOM 756 C C . PRO A 1 97 ? 10.340 -8.325 -1.352 1.00 94.50 97 PRO A C 1
ATOM 758 O O . PRO A 1 97 ? 9.808 -7.338 -0.836 1.00 94.50 97 PRO A O 1
ATOM 761 N N . CYS A 1 98 ? 9.651 -9.198 -2.093 1.00 95.50 98 CYS A N 1
ATOM 762 C CA . CYS A 1 98 ? 8.214 -9.083 -2.335 1.00 95.50 98 CYS A CA 1
ATOM 763 C C . CYS A 1 98 ? 7.438 -9.118 -1.015 1.00 95.50 98 CYS A C 1
ATOM 765 O O . CYS A 1 98 ? 6.596 -8.256 -0.758 1.00 95.50 98 CYS A O 1
ATOM 767 N N . THR A 1 99 ? 7.748 -10.086 -0.150 1.00 96.38 99 THR A N 1
ATOM 768 C CA . THR A 1 99 ? 7.074 -10.258 1.146 1.00 96.38 99 THR A CA 1
ATOM 769 C C . THR A 1 99 ? 7.226 -9.009 2.019 1.00 96.38 99 THR A C 1
ATOM 771 O O . THR A 1 99 ? 6.240 -8.479 2.537 1.00 96.38 99 THR A O 1
ATOM 774 N N . LEU A 1 100 ? 8.451 -8.486 2.137 1.00 96.00 100 LEU 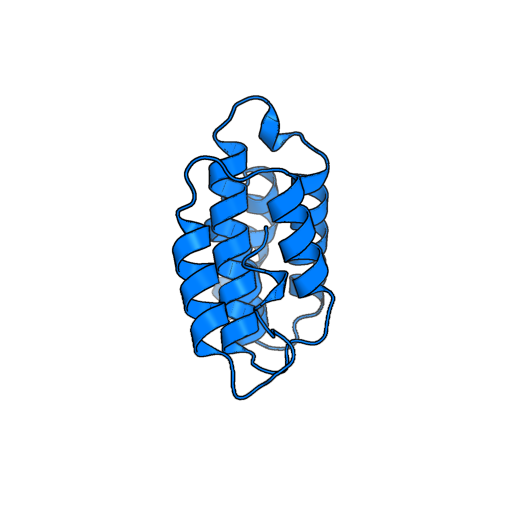A N 1
ATOM 775 C CA . LEU A 1 100 ? 8.758 -7.295 2.927 1.00 96.00 100 LEU A CA 1
ATOM 776 C C . LEU A 1 100 ? 8.020 -6.057 2.419 1.00 96.00 100 LEU A C 1
ATOM 778 O O . LEU A 1 100 ? 7.521 -5.280 3.232 1.00 96.00 100 LEU A O 1
ATOM 782 N N . MET A 1 101 ? 7.905 -5.884 1.102 1.00 96.12 101 MET A N 1
ATOM 783 C CA . MET A 1 101 ? 7.179 -4.765 0.499 1.00 96.12 101 MET A CA 1
ATOM 784 C C . MET A 1 101 ? 5.715 -4.714 0.973 1.00 96.12 101 MET A C 1
ATOM 786 O O . MET A 1 101 ? 5.245 -3.670 1.433 1.00 96.12 101 MET A O 1
ATOM 790 N N . TYR A 1 102 ? 5.000 -5.844 0.941 1.00 97.69 102 TYR A N 1
ATOM 791 C CA . TYR A 1 102 ? 3.607 -5.904 1.401 1.00 97.69 102 TYR A CA 1
ATOM 792 C C . TYR A 1 102 ? 3.474 -5.804 2.928 1.00 97.69 102 TYR A C 1
ATOM 794 O O . TYR A 1 102 ? 2.564 -5.130 3.416 1.00 97.69 102 TYR A O 1
ATOM 802 N N . LEU A 1 103 ? 4.383 -6.412 3.700 1.00 97.75 103 LEU A N 1
ATOM 803 C CA . LEU A 1 103 ? 4.380 -6.288 5.164 1.00 97.75 103 LEU A CA 1
ATOM 804 C C . LEU A 1 103 ? 4.611 -4.845 5.620 1.00 97.75 103 LEU A C 1
ATOM 806 O O . LEU A 1 103 ? 3.929 -4.376 6.530 1.00 97.75 103 LEU A O 1
ATOM 810 N N . ARG A 1 104 ? 5.518 -4.111 4.968 1.00 97.88 104 ARG A N 1
ATOM 811 C CA . ARG A 1 104 ? 5.746 -2.684 5.242 1.00 97.88 104 ARG A CA 1
ATOM 812 C C . ARG A 1 104 ? 4.521 -1.840 4.901 1.00 97.88 104 ARG A C 1
ATOM 814 O O . ARG A 1 104 ? 4.188 -0.945 5.667 1.00 97.88 104 ARG A O 1
ATOM 821 N N . ALA A 1 105 ? 3.807 -2.150 3.817 1.00 98.31 105 ALA A N 1
ATOM 822 C CA . ALA A 1 105 ? 2.549 -1.475 3.491 1.00 98.31 105 ALA A CA 1
ATOM 823 C C . ALA A 1 105 ? 1.473 -1.699 4.573 1.00 98.31 105 ALA A C 1
ATOM 825 O O . ALA A 1 105 ? 0.802 -0.747 4.978 1.00 98.31 105 ALA A O 1
ATOM 826 N N . LEU A 1 106 ? 1.346 -2.927 5.097 1.00 98.12 106 LEU A N 1
ATOM 827 C CA . LEU A 1 106 ? 0.479 -3.218 6.250 1.00 98.12 106 LEU A CA 1
ATOM 828 C C . LEU A 1 106 ? 0.936 -2.473 7.512 1.00 98.12 106 LEU A C 1
ATOM 830 O O . LEU A 1 106 ? 0.103 -1.932 8.237 1.00 98.12 106 LEU A O 1
ATOM 834 N N . GLY A 1 107 ? 2.247 -2.427 7.758 1.00 97.81 107 GLY A N 1
ATOM 835 C CA . GLY A 1 107 ? 2.848 -1.687 8.867 1.00 97.81 107 GLY A CA 1
ATOM 836 C C . GLY A 1 107 ? 2.532 -0.193 8.804 1.00 97.81 107 GLY A C 1
ATOM 837 O O . GLY A 1 107 ? 2.072 0.368 9.794 1.00 97.81 107 GLY A O 1
ATOM 838 N N . ASN A 1 108 ? 2.682 0.422 7.627 1.00 98.25 108 ASN A N 1
ATOM 839 C CA . ASN A 1 108 ? 2.331 1.823 7.397 1.00 98.25 108 ASN A CA 1
ATOM 840 C C . ASN A 1 108 ? 0.838 2.084 7.609 1.00 98.25 108 ASN A C 1
ATOM 842 O O . ASN A 1 108 ? 0.496 3.120 8.164 1.00 98.25 108 ASN A O 1
ATOM 846 N N . ALA A 1 109 ? -0.040 1.161 7.198 1.00 98.06 109 ALA A N 1
ATOM 847 C CA . ALA A 1 109 ? -1.482 1.289 7.415 1.00 98.06 109 ALA A CA 1
ATOM 848 C C . ALA A 1 109 ? -1.870 1.188 8.899 1.00 98.06 109 ALA A C 1
ATOM 850 O O . ALA A 1 109 ? -2.806 1.851 9.347 1.00 98.06 109 ALA A O 1
ATOM 851 N N . GLY A 1 110 ? -1.154 0.368 9.675 1.00 96.81 110 GLY A N 1
ATOM 852 C CA . GLY A 1 110 ? -1.342 0.262 11.122 1.00 96.81 110 GLY A CA 1
ATOM 853 C C . GLY A 1 110 ? -2.730 -0.243 11.533 1.00 96.81 110 GLY A C 1
ATOM 854 O O . GLY A 1 110 ? -3.243 0.137 12.585 1.00 96.81 110 GLY A O 1
ATOM 855 N N . LEU A 1 111 ? -3.370 -1.076 10.707 1.00 96.25 111 LEU A N 1
ATOM 856 C CA . LEU A 1 111 ? -4.706 -1.599 10.988 1.00 96.25 111 LEU A CA 1
ATOM 857 C C . LEU A 1 111 ? -4.639 -2.677 12.081 1.00 96.25 111 LEU A C 1
ATOM 859 O O . LEU A 1 111 ? -3.973 -3.699 11.934 1.00 96.25 111 LEU A O 1
ATOM 863 N N . ALA A 1 112 ? -5.389 -2.515 13.173 1.00 93.75 112 ALA A N 1
ATOM 864 C CA . ALA A 1 112 ? -5.369 -3.484 14.279 1.00 93.75 112 ALA A CA 1
ATOM 865 C C . ALA A 1 112 ? -5.721 -4.919 13.827 1.00 93.75 112 ALA A C 1
ATOM 867 O O . ALA A 1 112 ? -5.168 -5.901 14.319 1.00 93.75 112 ALA A O 1
ATOM 868 N N . ASN A 1 113 ? -6.602 -5.052 12.833 1.00 92.12 113 ASN A N 1
ATOM 869 C CA . ASN A 1 113 ? -7.035 -6.342 12.297 1.00 92.12 113 ASN A CA 1
ATOM 870 C C . ASN A 1 113 ? -6.037 -6.992 11.309 1.00 92.12 113 ASN A C 1
ATOM 872 O O . ASN A 1 113 ? -6.379 -8.014 10.704 1.00 92.12 113 ASN A O 1
ATOM 876 N N . THR A 1 114 ? -4.847 -6.413 11.107 1.00 95.31 114 THR A N 1
ATOM 877 C CA . THR A 1 114 ? -3.745 -7.009 10.328 1.00 95.31 114 THR A CA 1
ATOM 878 C C . THR A 1 114 ? -2.607 -7.517 11.214 1.00 95.31 114 THR A C 1
ATOM 880 O O . THR A 1 114 ? -1.708 -8.179 10.706 1.00 95.31 114 THR A O 1
ATOM 883 N N . VAL A 1 115 ? -2.660 -7.291 12.534 1.00 94.56 115 VAL A N 1
ATOM 884 C CA . VAL A 1 115 ? -1.628 -7.742 13.488 1.00 94.56 115 VAL A CA 1
ATOM 885 C C . VAL A 1 115 ? -1.408 -9.252 13.417 1.00 94.56 115 VAL A C 1
ATOM 887 O O . VAL A 1 115 ? -0.268 -9.688 13.312 1.00 94.56 115 VAL A O 1
ATOM 890 N N . GLY A 1 116 ? -2.480 -10.052 13.397 1.00 94.56 116 GLY A N 1
ATOM 891 C CA . GLY A 1 116 ? -2.361 -11.513 13.305 1.00 94.56 116 GLY A CA 1
ATOM 892 C C . GLY A 1 116 ? -1.687 -11.995 12.015 1.00 94.56 116 GLY A C 1
ATOM 893 O O . GLY A 1 116 ? -1.002 -13.010 12.028 1.00 94.56 116 GLY A O 1
ATOM 894 N N . ILE A 1 117 ? -1.825 -11.239 10.919 1.00 94.38 117 ILE A N 1
ATOM 895 C CA . ILE A 1 117 ? -1.144 -11.538 9.652 1.00 94.38 117 ILE A CA 1
ATOM 896 C C . ILE A 1 117 ? 0.352 -11.278 9.812 1.00 94.38 117 ILE A C 1
ATOM 898 O O . ILE A 1 117 ? 1.149 -12.154 9.512 1.00 94.38 117 ILE A O 1
ATOM 902 N N . ILE A 1 118 ? 0.731 -10.102 10.321 1.00 94.06 118 ILE A N 1
ATOM 903 C CA . ILE A 1 118 ? 2.137 -9.712 10.513 1.00 94.06 118 ILE A CA 1
ATOM 904 C C . ILE A 1 118 ? 2.842 -10.654 11.504 1.00 94.06 118 ILE A C 1
ATOM 906 O O . ILE A 1 118 ? 3.986 -11.045 11.270 1.00 94.06 118 ILE A O 1
ATOM 910 N N . LEU A 1 119 ? 2.156 -11.051 12.580 1.00 94.06 119 LEU A N 1
ATOM 911 C CA . LEU A 1 119 ? 2.705 -11.920 13.622 1.00 9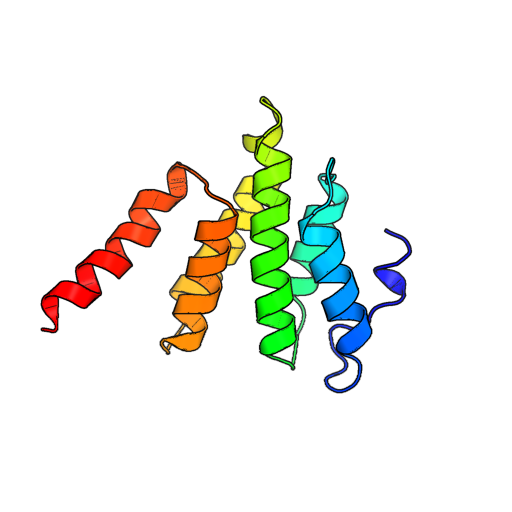4.06 119 LEU A CA 1
ATOM 912 C C . LEU A 1 119 ? 3.166 -13.275 13.070 1.00 94.06 119 LEU A C 1
ATOM 914 O O . LEU A 1 119 ? 4.256 -13.723 13.413 1.00 94.06 119 LEU A O 1
ATOM 918 N N . ALA A 1 120 ? 2.399 -13.876 12.153 1.00 92.25 120 ALA A N 1
ATOM 919 C CA . ALA A 1 120 ? 2.758 -15.155 11.538 1.00 92.25 120 ALA A CA 1
ATOM 920 C C . ALA A 1 120 ? 4.126 -15.110 10.827 1.00 92.25 120 ALA A C 1
ATOM 922 O O . ALA A 1 120 ? 4.886 -16.076 10.877 1.00 92.25 120 ALA A O 1
ATOM 923 N N . PHE A 1 121 ? 4.472 -13.975 10.209 1.00 91.88 121 PHE A N 1
ATOM 924 C CA . PHE A 1 121 ? 5.776 -13.794 9.565 1.00 91.88 121 PHE A CA 1
ATOM 925 C C . PHE A 1 121 ? 6.889 -13.562 10.589 1.00 91.88 121 PHE A C 1
ATOM 927 O O . PHE A 1 121 ? 7.961 -14.148 10.454 1.00 91.88 121 PHE A O 1
ATOM 934 N N . ALA A 1 122 ? 6.628 -12.774 11.636 1.00 90.12 122 ALA A N 1
ATOM 935 C CA . ALA A 1 122 ? 7.601 -12.503 12.695 1.00 90.12 122 ALA A CA 1
ATOM 936 C C . ALA A 1 122 ? 7.995 -13.769 13.479 1.00 90.12 122 ALA A C 1
ATOM 938 O O . ALA A 1 122 ? 9.161 -13.951 13.823 1.00 90.12 122 ALA A O 1
ATOM 939 N N . GLU A 1 123 ? 7.044 -14.669 13.733 1.00 90.56 123 GLU A N 1
ATOM 940 C CA . GLU A 1 123 ? 7.295 -15.933 14.434 1.00 90.56 123 GLU A CA 1
ATOM 941 C C . GLU A 1 123 ? 8.006 -16.959 13.541 1.00 90.56 123 GLU A C 1
ATOM 943 O O . GLU A 1 123 ? 8.913 -17.658 13.997 1.00 90.56 123 GLU A O 1
ATOM 948 N N . SER A 1 124 ? 7.659 -17.017 12.250 1.00 78.44 124 SER A N 1
ATOM 949 C CA . SER A 1 124 ? 8.257 -17.974 11.308 1.00 78.44 124 SER A CA 1
ATOM 950 C C . SER A 1 124 ? 9.772 -17.800 11.133 1.00 78.44 124 SER A C 1
ATOM 952 O O . SER A 1 124 ? 10.484 -18.788 10.962 1.00 78.44 124 SER A O 1
ATOM 954 N N . SER A 1 125 ? 10.289 -16.571 11.259 1.00 59.16 125 SER A N 1
ATOM 955 C CA . SER A 1 125 ? 11.730 -16.296 11.197 1.00 59.16 125 SER A CA 1
ATOM 956 C C . SER A 1 125 ? 12.507 -16.748 12.437 1.00 59.16 125 SER A C 1
ATOM 958 O O . SER A 1 125 ? 13.717 -16.939 12.356 1.00 59.16 125 SER A O 1
ATOM 960 N N . VAL A 1 126 ? 11.837 -16.938 13.580 1.00 51.88 126 VAL A N 1
ATOM 961 C CA . VAL A 1 126 ? 12.486 -17.352 14.838 1.00 51.88 126 VAL A CA 1
ATOM 962 C C . VAL A 1 126 ? 12.738 -18.860 14.869 1.00 51.88 126 VAL A C 1
ATOM 964 O O . VAL A 1 126 ? 13.662 -19.308 15.534 1.00 51.88 126 VAL A O 1
ATOM 967 N N . SER A 1 127 ? 11.974 -19.654 14.112 1.00 41.09 127 SER A N 1
ATOM 968 C CA . SER A 1 127 ? 12.123 -21.116 14.096 1.00 41.09 127 SER A CA 1
ATOM 969 C C . SER A 1 127 ? 13.218 -21.631 13.143 1.00 41.09 127 SER A C 1
ATOM 971 O O . SER A 1 127 ? 13.412 -22.844 13.059 1.00 41.09 127 SER A O 1
ATOM 973 N N . ALA A 1 128 ? 13.903 -20.742 12.413 1.00 41.28 128 ALA A N 1
ATOM 974 C CA . ALA A 1 128 ? 14.977 -21.073 11.467 1.00 41.28 128 ALA A CA 1
ATOM 975 C C . ALA A 1 128 ? 16.392 -20.692 11.964 1.00 41.28 128 ALA A C 1
ATOM 977 O O . ALA A 1 128 ? 17.350 -20.793 11.195 1.00 41.28 128 ALA A O 1
ATOM 978 N N . MET A 1 129 ? 16.524 -20.270 13.226 1.00 37.00 129 MET A N 1
ATOM 979 C CA . MET A 1 129 ? 17.793 -20.098 13.953 1.00 37.00 129 MET A CA 1
ATOM 980 C C . MET A 1 129 ? 17.922 -21.156 15.048 1.00 37.00 129 MET A C 1
ATOM 982 O O . MET A 1 129 ? 19.078 -21.533 15.340 1.00 37.00 129 MET A O 1
#

InterPro domains:
  IPR001747 Vitellogenin, N-terminal [PF01347] (3-124)
  IPR011030 Lipovitellin-phosvitin complex, superhelical domain [G3DSA:1.25.10.20] (1-129)
  IPR011030 Lipovitellin-phosvitin complex, superhelical domain [SSF48431] (2-123)
  IPR039988 Microsomal triglyceride transfer protein large subunit [PTHR13024] (1-127)